Protein AF-A0A1E7KNK6-F1 (afdb_monomer_lite)

pLDDT: mean 71.83, std 19.73, range [39.59, 94.75]

Secondary structure (DSSP, 8-state):
-PPPTTS--S-B-TTT-PBEEEEE---SS-------------------S----EEEEE--SSS---EEEEETTEE---GGGPBPP-

Sequence (86 aa):
MPLEAGLLEILACPACHATLREERRSAGPDGAGAPGSASPGTDTPGSDSEAPEAELVCTASTGCGLVYPVREGIPVLLVDEARQPG

Foldseek 3Di:
DDDDPPPPDDDAQPVPRADWDKDFPDPDPDDDDDDDDDDDDDPDDDDDDDQGFMWIFGPDPDDDRWIWTQDPNRTDRDPVRTDHDD

Radius of gyration: 15.28 Å; chains: 1; bounding box: 28×50×36 Å

InterPro domains:
  IPR005651 Trm112-like [PF03966] (7-73)

Structure (mmCIF, N/CA/C/O backbone):
data_AF-A0A1E7KNK6-F1
#
_entry.id   AF-A0A1E7KNK6-F1
#
loop_
_atom_site.group_PDB
_atom_site.id
_atom_site.type_symbol
_atom_site.label_atom_id
_atom_site.label_alt_id
_atom_site.label_comp_id
_atom_site.label_asym_id
_atom_site.label_entity_id
_atom_site.label_seq_id
_atom_site.pdbx_PDB_ins_code
_atom_site.Cartn_x
_atom_site.Cartn_y
_atom_site.Cartn_z
_atom_site.occupancy
_atom_site.B_iso_or_equiv
_atom_site.auth_seq_id
_atom_site.auth_comp_id
_atom_site.auth_asym_id
_atom_site.auth_atom_id
_atom_site.pdbx_PDB_model_num
ATOM 1 N N . MET A 1 1 ? 9.272 -25.054 10.590 1.00 50.25 1 MET A N 1
ATOM 2 C CA . MET A 1 1 ? 9.936 -23.976 9.830 1.00 50.25 1 MET A CA 1
ATOM 3 C C . MET A 1 1 ? 9.525 -22.657 10.472 1.00 50.25 1 MET A C 1
ATOM 5 O O . MET A 1 1 ? 8.398 -22.247 10.221 1.00 50.25 1 MET A O 1
ATOM 9 N N . PRO A 1 2 ? 10.313 -22.066 11.390 1.00 52.97 2 PRO A N 1
ATOM 10 C CA . PRO A 1 2 ? 9.933 -20.806 12.014 1.00 52.97 2 PRO A CA 1
ATOM 11 C C . PRO A 1 2 ? 10.309 -19.654 11.076 1.00 52.97 2 PRO A C 1
ATOM 13 O O . PRO A 1 2 ? 11.400 -19.641 10.516 1.00 52.97 2 PRO A O 1
ATOM 16 N N . LEU A 1 3 ? 9.385 -18.725 10.863 1.00 53.12 3 LEU A N 1
ATOM 17 C CA . LEU A 1 3 ? 9.649 -17.494 10.123 1.00 53.12 3 LEU A CA 1
ATOM 18 C C . LEU A 1 3 ? 10.378 -16.527 11.071 1.00 53.12 3 LEU A C 1
ATOM 20 O O . LEU A 1 3 ? 9.940 -16.343 12.206 1.00 53.12 3 LEU A O 1
ATOM 24 N N . GLU A 1 4 ? 11.514 -15.976 10.645 1.00 58.38 4 GLU A N 1
ATOM 25 C CA . GLU A 1 4 ? 12.388 -15.154 11.492 1.00 58.38 4 GLU A CA 1
ATOM 26 C C . GLU A 1 4 ? 11.832 -13.736 11.707 1.00 58.38 4 GLU A C 1
ATOM 28 O O . GLU A 1 4 ? 11.131 -13.186 10.858 1.00 58.38 4 GLU A O 1
ATOM 33 N N . ALA A 1 5 ? 12.164 -13.142 12.857 1.00 58.31 5 ALA A N 1
ATOM 34 C CA . ALA A 1 5 ? 11.534 -11.948 13.431 1.00 58.31 5 ALA A CA 1
ATOM 35 C C . ALA A 1 5 ? 11.601 -10.652 12.585 1.00 58.31 5 ALA A C 1
ATOM 37 O O . ALA A 1 5 ? 10.929 -9.687 12.928 1.00 58.31 5 ALA A O 1
ATOM 38 N N . GLY A 1 6 ? 12.368 -10.619 11.488 1.00 57.09 6 GLY A N 1
ATOM 39 C CA . GLY A 1 6 ? 12.565 -9.429 10.643 1.00 57.09 6 GLY A CA 1
ATOM 40 C C . GLY A 1 6 ? 11.583 -9.249 9.474 1.00 57.09 6 GLY A C 1
ATOM 41 O O . GLY A 1 6 ? 11.696 -8.271 8.747 1.00 57.09 6 GLY A O 1
ATOM 42 N N . LEU A 1 7 ? 10.633 -10.167 9.249 1.00 55.66 7 LEU A N 1
ATOM 43 C CA . LEU A 1 7 ? 9.682 -10.091 8.119 1.00 55.66 7 LEU A CA 1
ATOM 44 C C . LEU A 1 7 ? 8.391 -9.290 8.407 1.00 55.66 7 LEU A C 1
ATOM 46 O O . LEU A 1 7 ? 7.509 -9.223 7.554 1.00 55.66 7 LEU A O 1
ATOM 50 N N . LEU A 1 8 ? 8.264 -8.695 9.596 1.00 52.47 8 LEU A N 1
ATOM 51 C CA . LEU A 1 8 ? 7.036 -8.087 10.132 1.00 52.47 8 LEU A CA 1
ATOM 52 C C . LEU A 1 8 ? 7.197 -6.581 10.414 1.00 52.47 8 LEU A C 1
ATOM 54 O O . LEU A 1 8 ? 6.744 -6.100 11.445 1.00 52.47 8 LEU A O 1
ATOM 58 N N . GLU A 1 9 ? 7.824 -5.826 9.510 1.00 57.19 9 GLU A N 1
ATOM 59 C CA . GLU A 1 9 ? 7.944 -4.361 9.597 1.00 57.19 9 GLU A CA 1
ATOM 60 C C . GLU A 1 9 ? 7.430 -3.703 8.297 1.00 57.19 9 GLU A C 1
ATOM 62 O O . GLU A 1 9 ? 8.086 -3.780 7.267 1.00 57.19 9 GLU A O 1
ATOM 67 N N . ILE A 1 10 ? 6.300 -3.001 8.182 1.00 68.81 10 ILE A N 1
ATOM 68 C CA . ILE A 1 10 ? 4.984 -3.088 8.840 1.00 68.81 10 ILE A CA 1
ATOM 69 C C . ILE A 1 10 ? 3.869 -2.589 7.881 1.00 68.81 10 ILE A C 1
ATOM 71 O O . ILE A 1 10 ? 2.715 -2.910 8.114 1.00 68.81 10 ILE A O 1
ATOM 75 N N . LEU A 1 11 ? 4.156 -1.922 6.748 1.00 76.44 11 LEU A N 1
ATOM 76 C CA . LEU A 1 11 ? 3.207 -1.768 5.624 1.00 76.44 11 LEU A CA 1
ATOM 77 C C . LEU A 1 11 ? 3.950 -1.781 4.277 1.00 76.44 11 LEU A C 1
ATOM 79 O O . LEU A 1 11 ? 4.688 -0.849 3.951 1.00 76.44 11 LEU A O 1
ATOM 83 N N . ALA A 1 12 ? 3.736 -2.835 3.485 1.00 88.88 12 ALA A N 1
ATOM 84 C CA . ALA A 1 12 ? 4.318 -3.005 2.156 1.00 88.88 12 ALA A CA 1
ATOM 85 C C . ALA A 1 12 ? 3.222 -3.132 1.091 1.00 88.88 12 ALA A C 1
ATOM 87 O O . ALA A 1 12 ? 2.139 -3.657 1.341 1.00 88.88 12 ALA A O 1
ATOM 88 N N . CYS A 1 13 ? 3.516 -2.656 -0.115 1.00 92.81 13 CYS A N 1
ATOM 89 C CA . CYS A 1 13 ? 2.629 -2.754 -1.262 1.00 92.81 13 CYS A CA 1
ATOM 90 C C . CYS A 1 13 ? 2.398 -4.232 -1.626 1.00 92.81 13 CYS A C 1
ATOM 92 O O . CYS A 1 13 ? 3.370 -4.914 -1.952 1.00 92.81 13 CYS A O 1
ATOM 94 N N . PRO A 1 14 ? 1.154 -4.740 -1.650 1.00 93.19 14 PRO A N 1
ATOM 95 C CA . PRO A 1 14 ? 0.879 -6.141 -1.981 1.00 93.19 14 PRO A CA 1
ATOM 96 C C . PRO A 1 14 ? 1.266 -6.521 -3.420 1.00 93.19 14 PRO A C 1
ATOM 98 O O . PRO A 1 14 ? 1.499 -7.692 -3.695 1.00 93.19 14 PRO A O 1
ATOM 101 N N . ALA A 1 15 ? 1.375 -5.552 -4.339 1.00 93.00 15 ALA A N 1
ATOM 102 C CA . ALA A 1 15 ? 1.749 -5.814 -5.731 1.00 93.00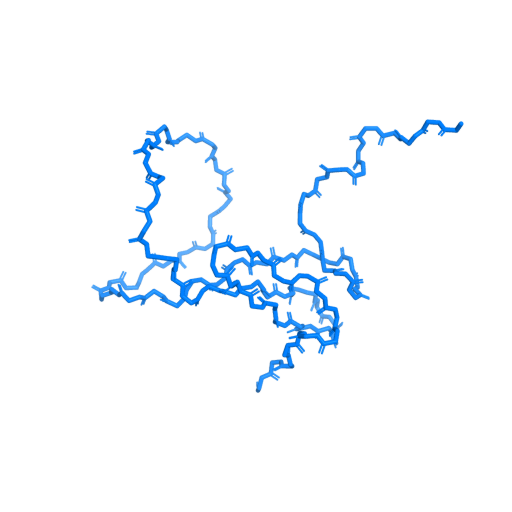 15 ALA A CA 1
ATOM 103 C C . ALA A 1 15 ? 3.268 -5.908 -5.969 1.00 93.00 15 ALA A C 1
ATOM 105 O O . ALA A 1 15 ? 3.710 -6.659 -6.834 1.00 93.00 15 ALA A O 1
ATOM 106 N N . CYS A 1 16 ? 4.079 -5.120 -5.253 1.00 94.19 16 CYS A N 1
ATOM 107 C CA . CYS A 1 16 ? 5.517 -4.989 -5.547 1.00 94.19 16 CYS A CA 1
ATOM 108 C C . CYS A 1 16 ? 6.429 -4.946 -4.312 1.00 94.19 16 CYS A C 1
ATOM 110 O O . CYS A 1 16 ? 7.634 -4.748 -4.445 1.00 94.19 16 CYS A O 1
ATOM 112 N N . HIS A 1 17 ? 5.857 -5.075 -3.116 1.00 90.50 17 HIS A N 1
ATOM 113 C CA . HIS A 1 17 ? 6.525 -5.130 -1.811 1.00 90.50 17 HIS A CA 1
ATOM 114 C C . HIS A 1 17 ? 7.337 -3.882 -1.425 1.00 90.50 17 HIS A C 1
ATOM 116 O O . HIS A 1 17 ? 8.072 -3.894 -0.442 1.00 90.50 17 HIS A O 1
ATOM 122 N N . ALA A 1 18 ? 7.192 -2.784 -2.168 1.00 91.50 18 ALA A N 1
ATOM 123 C CA . ALA A 1 18 ? 7.783 -1.500 -1.812 1.00 91.50 18 ALA A CA 1
ATOM 124 C C . ALA A 1 18 ? 7.024 -0.835 -0.655 1.00 91.50 18 ALA A C 1
ATOM 126 O O . ALA A 1 18 ? 5.904 -1.221 -0.322 1.00 91.50 18 ALA A O 1
ATOM 127 N N . THR A 1 19 ? 7.608 0.207 -0.074 1.00 90.06 19 THR A N 1
ATOM 128 C CA . THR A 1 19 ? 7.004 0.948 1.035 1.00 90.06 19 THR A CA 1
ATOM 129 C C . THR A 1 19 ? 5.762 1.730 0.592 1.00 90.06 19 THR A C 1
ATOM 131 O O . THR A 1 19 ? 5.700 2.283 -0.517 1.00 90.06 19 THR A O 1
ATOM 134 N N . LEU A 1 20 ? 4.765 1.775 1.479 1.00 90.56 20 LEU A N 1
ATOM 135 C CA . LEU A 1 20 ? 3.569 2.602 1.336 1.00 90.56 20 LEU A CA 1
ATOM 136 C C . LEU A 1 20 ? 3.723 3.894 2.145 1.00 90.56 20 LEU A C 1
ATOM 138 O O . LEU A 1 20 ? 4.215 3.873 3.273 1.00 90.56 20 LEU A O 1
ATOM 142 N N . ARG A 1 21 ? 3.281 5.014 1.573 1.00 89.06 21 ARG A N 1
ATOM 143 C CA . ARG A 1 21 ? 3.209 6.321 2.232 1.00 89.06 21 ARG A CA 1
ATOM 144 C C . ARG A 1 21 ? 1.749 6.710 2.409 1.00 89.06 21 ARG A C 1
ATOM 146 O O . ARG A 1 21 ? 0.988 6.651 1.452 1.00 89.06 21 ARG A O 1
ATOM 153 N N . GLU A 1 22 ? 1.372 7.134 3.607 1.00 88.81 22 GLU A N 1
ATOM 154 C CA . GLU A 1 22 ? 0.049 7.707 3.844 1.00 88.81 22 GLU A CA 1
ATOM 155 C C . GLU A 1 22 ? -0.023 9.131 3.289 1.00 88.81 22 GLU A C 1
ATOM 157 O O . GLU A 1 22 ? 0.783 10.000 3.637 1.00 88.81 22 GLU A O 1
ATOM 162 N N . GLU A 1 23 ? -1.011 9.372 2.439 1.00 85.44 23 GLU A N 1
ATOM 163 C CA . GLU A 1 23 ? -1.414 10.695 2.001 1.00 85.44 23 GLU A CA 1
ATOM 164 C C . GLU A 1 23 ? -2.797 10.977 2.577 1.00 85.44 23 GLU A C 1
ATOM 166 O O . GLU A 1 23 ? -3.822 10.465 2.132 1.00 85.44 23 GLU A O 1
ATOM 171 N N . ARG A 1 24 ? -2.826 11.801 3.624 1.00 72.56 24 ARG A N 1
ATOM 172 C CA . ARG A 1 24 ? -4.068 12.413 4.084 1.00 72.56 24 ARG A CA 1
ATOM 173 C C . ARG A 1 24 ? -4.315 13.623 3.204 1.00 72.56 24 ARG A C 1
ATOM 175 O O . ARG A 1 24 ? -3.479 14.529 3.180 1.00 72.56 24 ARG A O 1
ATOM 182 N N . ARG A 1 25 ? -5.456 13.686 2.518 1.00 57.34 25 ARG A N 1
ATOM 183 C CA . ARG A 1 25 ? -5.909 14.934 1.896 1.00 57.34 25 ARG A CA 1
ATOM 184 C C . ARG A 1 25 ? -6.243 15.912 3.023 1.00 57.34 25 ARG A C 1
ATOM 186 O O . ARG A 1 25 ? -7.327 15.891 3.590 1.00 57.34 25 ARG A O 1
ATOM 193 N N . SER A 1 26 ? -5.256 16.696 3.439 1.00 44.22 26 SER A N 1
ATOM 194 C CA . SER A 1 26 ? -5.363 17.608 4.573 1.00 44.22 26 SER A CA 1
ATOM 195 C C . SER A 1 26 ? -6.374 18.715 4.269 1.00 44.22 26 SER A C 1
ATOM 197 O O . SER A 1 26 ? -6.091 19.612 3.476 1.00 44.22 26 SER A O 1
ATOM 199 N N . ALA A 1 27 ? -7.540 18.681 4.914 1.00 45.56 27 ALA A N 1
ATOM 200 C CA . ALA A 1 27 ? -8.387 19.859 5.046 1.00 45.56 27 ALA A CA 1
ATOM 201 C C . ALA A 1 27 ? -7.825 20.731 6.184 1.00 45.56 27 ALA A C 1
ATOM 203 O O . ALA A 1 27 ? -8.060 20.462 7.358 1.00 45.56 27 ALA A O 1
ATOM 204 N N . GLY A 1 28 ? -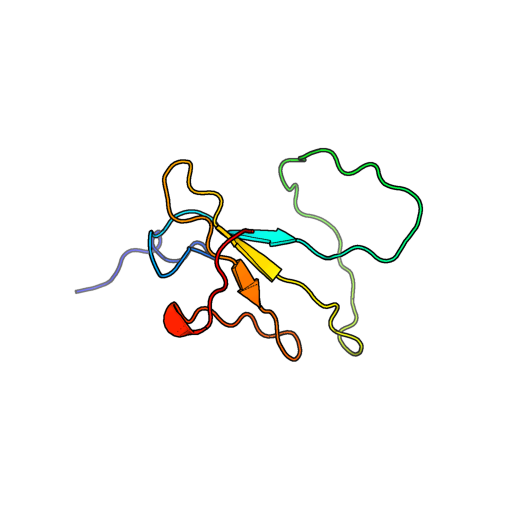7.038 21.751 5.829 1.00 42.56 28 GLY A N 1
ATOM 205 C CA . GLY A 1 28 ? -6.546 22.785 6.746 1.00 42.56 28 GLY A CA 1
ATOM 206 C C . GLY A 1 28 ? -5.536 23.721 6.062 1.00 42.56 28 GLY A C 1
ATOM 207 O O . GLY A 1 28 ? -4.573 23.220 5.478 1.00 42.56 28 GLY A O 1
ATOM 208 N N . PRO A 1 29 ? -5.738 25.055 6.066 1.00 49.97 29 PRO A N 1
ATOM 209 C CA . PRO A 1 29 ? -4.852 25.986 5.382 1.00 49.97 29 PRO A CA 1
ATOM 210 C C . PRO A 1 29 ? -3.676 26.295 6.301 1.00 49.97 29 PRO A C 1
ATOM 212 O O . PRO A 1 29 ? -3.865 27.058 7.226 1.00 49.97 29 PRO A O 1
ATOM 215 N N . ASP A 1 30 ? -2.535 25.637 6.088 1.00 48.09 30 ASP A N 1
ATOM 216 C CA . ASP A 1 30 ? -1.169 26.073 6.442 1.00 48.09 30 ASP A CA 1
ATOM 217 C C . ASP A 1 30 ? -0.211 24.930 6.050 1.00 48.09 30 ASP A C 1
ATOM 219 O O . ASP A 1 30 ? 0.266 24.136 6.862 1.00 48.09 30 ASP A O 1
ATOM 223 N N . GLY A 1 31 ? -0.004 24.769 4.741 1.00 51.56 31 GLY A N 1
ATOM 224 C CA . GLY A 1 31 ? 0.832 23.714 4.175 1.00 51.56 31 GLY A CA 1
ATOM 225 C C . GLY A 1 31 ? 2.325 24.002 4.334 1.00 51.56 31 GLY A C 1
ATOM 226 O O . GLY A 1 31 ? 2.891 24.776 3.568 1.00 51.56 31 GLY A O 1
ATOM 227 N N . ALA A 1 32 ? 2.980 23.313 5.268 1.00 48.34 32 ALA A N 1
ATOM 228 C CA . ALA A 1 32 ? 4.432 23.132 5.278 1.00 48.34 32 ALA A CA 1
ATOM 229 C C . ALA A 1 32 ? 4.79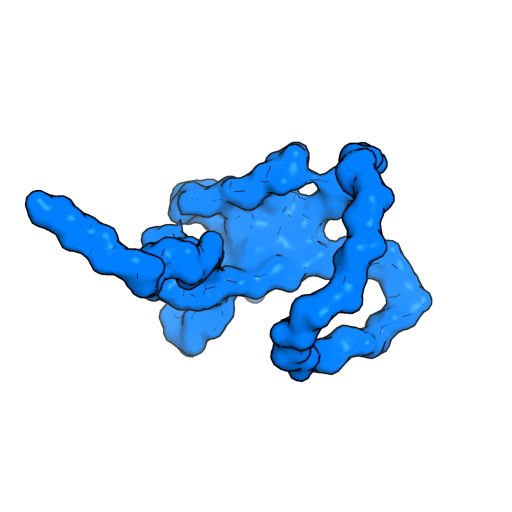6 21.751 5.855 1.00 48.34 32 ALA A C 1
ATOM 231 O O . ALA A 1 32 ? 5.175 21.618 7.014 1.00 48.34 32 ALA A O 1
ATOM 232 N N . GLY A 1 33 ? 4.659 20.697 5.045 1.00 39.59 33 GLY A N 1
ATOM 233 C CA . GLY A 1 33 ? 5.097 19.343 5.396 1.00 39.59 33 GLY A CA 1
ATOM 234 C C . GLY A 1 33 ? 6.421 18.992 4.718 1.00 39.59 33 GLY A C 1
ATOM 235 O O . GLY A 1 33 ? 6.422 18.549 3.573 1.00 39.59 33 GLY A O 1
ATOM 236 N N . ALA A 1 34 ? 7.544 19.183 5.410 1.00 40.50 34 ALA A N 1
ATOM 237 C CA . ALA A 1 34 ? 8.838 18.623 5.010 1.00 40.50 34 ALA A CA 1
ATOM 238 C C . ALA A 1 34 ? 8.893 17.108 5.327 1.00 40.50 34 ALA A C 1
ATOM 240 O O . ALA A 1 34 ? 8.285 16.686 6.314 1.00 40.50 34 ALA A O 1
ATOM 241 N N . PRO A 1 35 ? 9.616 16.270 4.554 1.00 42.91 35 PRO A N 1
ATOM 242 C CA . PRO A 1 35 ? 9.780 14.856 4.885 1.00 42.91 35 PRO A CA 1
ATOM 243 C C . PRO A 1 35 ? 10.736 14.713 6.079 1.00 42.91 35 PRO A C 1
ATOM 245 O O . PRO A 1 35 ? 11.948 14.854 5.939 1.00 42.91 35 PRO A O 1
ATOM 248 N N . GLY A 1 36 ? 10.187 14.474 7.270 1.00 41.25 36 GLY A N 1
ATOM 249 C CA . GLY A 1 36 ? 10.958 14.213 8.484 1.00 41.25 36 GLY A CA 1
ATOM 250 C C . GLY A 1 36 ? 10.997 12.724 8.809 1.00 41.25 36 GLY A C 1
ATOM 251 O O . GLY A 1 36 ? 9.947 12.094 8.920 1.00 41.25 36 GLY A O 1
ATOM 252 N N . SER A 1 37 ? 12.201 12.173 8.989 1.00 50.38 37 SER A N 1
ATOM 253 C CA . SER A 1 37 ? 12.428 10.915 9.708 1.00 50.38 37 SER A CA 1
ATOM 254 C C . SER A 1 37 ? 11.612 10.900 11.000 1.00 50.38 37 SER A C 1
ATOM 256 O O . SER A 1 37 ? 11.745 11.807 11.823 1.00 50.38 37 SER A O 1
ATOM 258 N N . ALA A 1 38 ? 10.765 9.889 11.179 1.00 46.19 38 ALA A N 1
ATOM 259 C CA . ALA A 1 38 ? 9.939 9.764 12.368 1.00 46.19 38 ALA A CA 1
ATOM 260 C C . ALA A 1 38 ? 10.814 9.473 13.600 1.00 46.19 38 ALA A C 1
ATOM 262 O O . ALA A 1 38 ? 11.366 8.383 13.742 1.00 46.19 38 ALA A O 1
ATOM 263 N N . SER A 1 39 ? 10.922 10.451 14.497 1.00 41.03 39 SER A N 1
ATOM 264 C CA . SER A 1 39 ? 11.268 10.221 15.903 1.00 41.03 39 SER A CA 1
ATOM 265 C C . SER A 1 39 ? 9.993 9.836 16.667 1.00 41.03 39 SER A C 1
ATOM 267 O O . SER A 1 39 ? 8.956 10.463 16.435 1.00 41.03 39 SER A O 1
ATOM 269 N N . PRO A 1 40 ? 10.024 8.851 17.583 1.00 47.97 40 PRO A N 1
ATOM 270 C CA . PRO A 1 40 ? 8.847 8.472 18.349 1.00 47.97 40 PRO A CA 1
ATOM 271 C C . PRO A 1 40 ? 8.656 9.422 19.535 1.00 47.97 40 PRO A C 1
ATOM 273 O O . PRO A 1 40 ? 9.603 9.726 20.260 1.00 47.97 40 PRO A O 1
ATOM 276 N N . GLY A 1 41 ? 7.419 9.862 19.754 1.00 49.19 41 GLY A N 1
ATOM 277 C CA . GLY A 1 41 ? 7.037 10.549 20.983 1.00 49.19 41 GLY A CA 1
ATOM 278 C C . GLY A 1 41 ? 5.898 11.535 20.795 1.00 49.19 41 GLY A C 1
ATOM 279 O O . GLY A 1 41 ? 6.140 12.726 20.660 1.00 49.19 41 GLY A O 1
ATOM 280 N N . THR A 1 42 ? 4.657 11.053 20.840 1.00 44.94 42 THR A N 1
ATOM 281 C CA . THR A 1 42 ? 3.534 11.801 21.425 1.00 44.94 42 THR A CA 1
ATOM 282 C C . THR A 1 42 ? 2.473 10.788 21.851 1.00 44.94 42 THR A C 1
ATOM 284 O O . THR A 1 42 ? 1.795 10.195 21.016 1.00 44.94 42 THR A O 1
ATOM 287 N N . ASP A 1 43 ? 2.343 10.597 23.162 1.00 51.84 43 ASP A N 1
ATOM 288 C CA . ASP A 1 43 ? 1.144 10.056 23.802 1.00 51.84 43 ASP A CA 1
ATOM 289 C C . ASP A 1 43 ? -0.052 10.959 23.452 1.00 51.84 43 ASP A C 1
ATOM 291 O O . ASP A 1 43 ? -0.187 12.055 23.997 1.00 51.84 43 ASP A O 1
ATOM 295 N N . THR A 1 44 ? -0.909 10.533 22.521 1.00 50.62 44 THR A N 1
ATOM 296 C CA . THR A 1 44 ? -2.214 11.171 22.268 1.00 50.62 44 THR A CA 1
ATOM 297 C C . THR A 1 44 ? -3.318 10.137 22.490 1.00 50.62 44 THR A C 1
ATOM 299 O O . THR A 1 44 ? -3.391 9.178 21.721 1.00 50.62 44 THR A O 1
ATOM 302 N N . PRO A 1 45 ? -4.179 10.287 23.514 1.00 56.41 45 PRO A N 1
ATOM 303 C CA . PRO A 1 45 ? -5.348 9.431 23.683 1.00 56.41 45 PRO A CA 1
ATOM 304 C C . PRO A 1 45 ? -6.587 9.992 22.948 1.00 56.41 45 PRO A C 1
ATOM 306 O O . PRO A 1 45 ? -6.861 11.188 23.021 1.00 56.41 45 PRO A O 1
ATOM 309 N N . GLY A 1 46 ? -7.344 9.090 22.299 1.00 46.66 46 GLY A N 1
ATOM 310 C CA . GLY A 1 46 ? -8.629 9.302 21.591 1.00 46.66 46 GLY A CA 1
ATOM 311 C C . GLY A 1 46 ? -8.450 9.282 20.066 1.00 46.66 46 GLY A C 1
ATOM 312 O O . GLY A 1 46 ? -7.948 10.248 19.508 1.00 46.66 46 GLY A O 1
ATOM 313 N N . SER A 1 47 ? -8.682 8.202 19.309 1.00 58.19 47 SER A N 1
ATOM 314 C CA . SER A 1 47 ? -9.782 7.217 19.254 1.00 58.19 47 SER A CA 1
ATOM 315 C C . SER A 1 47 ? -11.164 7.843 19.042 1.00 58.19 47 SER A C 1
ATOM 317 O O . SER A 1 47 ? -11.764 8.370 19.973 1.00 58.19 47 SER A O 1
ATOM 319 N N . ASP A 1 48 ? -11.606 7.691 17.787 1.00 55.69 48 ASP A N 1
ATOM 320 C CA . ASP A 1 48 ? -12.958 7.741 17.219 1.00 55.69 48 ASP A CA 1
ATOM 321 C C . ASP A 1 48 ? -13.517 9.067 16.657 1.00 55.69 48 ASP A C 1
ATOM 323 O O . ASP A 1 48 ? -13.819 10.013 17.378 1.00 55.69 48 ASP A O 1
ATOM 327 N N . SER A 1 49 ? -13.838 8.993 15.352 1.00 56.72 49 SER A N 1
ATOM 328 C CA . SER A 1 49 ? -14.956 9.668 14.653 1.00 56.72 49 SER A CA 1
ATOM 329 C C . SER A 1 49 ? -14.664 10.905 13.795 1.00 56.72 49 SER A C 1
ATOM 331 O O . SER A 1 49 ? -15.184 11.984 14.042 1.00 56.72 49 SER A O 1
ATOM 333 N N . GLU A 1 50 ? -13.861 10.717 12.749 1.00 56.34 50 GLU A N 1
ATOM 334 C CA . GLU A 1 50 ? -14.192 11.003 11.336 1.00 56.34 50 GLU A CA 1
ATOM 335 C C . GLU A 1 50 ? -12.943 10.551 10.566 1.00 56.34 50 GLU A C 1
ATOM 337 O O . GLU A 1 50 ? -11.921 11.240 10.572 1.00 56.34 50 GLU A O 1
ATOM 342 N N . ALA A 1 51 ? -12.942 9.327 10.025 1.00 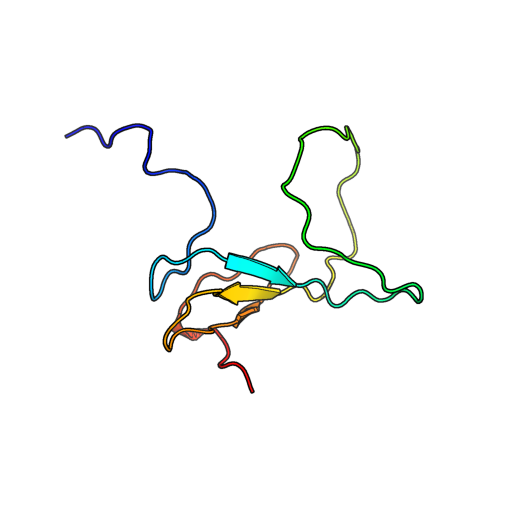53.97 51 ALA A N 1
ATOM 343 C CA . ALA A 1 51 ? -11.776 8.844 9.291 1.00 53.97 51 ALA A CA 1
ATOM 344 C C . ALA A 1 51 ? -11.619 9.719 8.034 1.00 53.97 51 ALA A C 1
ATOM 346 O O . ALA A 1 51 ? -12.523 9.707 7.196 1.00 53.97 51 ALA A O 1
ATOM 347 N N . PRO A 1 52 ? -10.529 10.501 7.889 1.00 58.16 52 PRO A N 1
ATOM 348 C CA . PRO A 1 52 ? -10.331 11.298 6.685 1.00 58.16 52 PRO A CA 1
ATOM 349 C C . PRO A 1 52 ? -10.273 10.372 5.465 1.00 58.16 52 PRO A C 1
ATOM 351 O O . PRO A 1 52 ? -9.903 9.204 5.601 1.00 58.16 52 PRO A O 1
ATOM 354 N N . GLU A 1 53 ? -10.598 10.894 4.276 1.00 72.50 53 GLU A N 1
ATOM 355 C CA . GLU A 1 53 ? -10.348 10.237 2.982 1.00 72.50 53 GLU A CA 1
ATOM 356 C C . GLU A 1 53 ? -8.830 10.082 2.769 1.00 72.50 53 GLU A C 1
ATOM 358 O O . GLU A 1 53 ? -8.194 10.806 2.001 1.00 72.50 53 GLU A O 1
ATOM 363 N N . ALA A 1 54 ? -8.220 9.197 3.548 1.00 86.56 54 ALA A N 1
ATOM 364 C CA . ALA A 1 54 ? -6.813 8.874 3.513 1.00 86.56 54 ALA A CA 1
ATOM 365 C C . ALA A 1 54 ? -6.571 7.791 2.463 1.00 86.56 54 ALA A C 1
ATOM 367 O O . ALA A 1 54 ? -7.417 6.929 2.195 1.00 86.56 54 ALA A O 1
ATOM 368 N N . GLU A 1 55 ? -5.388 7.827 1.870 1.00 91.50 55 GLU A N 1
ATOM 369 C CA . GLU A 1 55 ? -4.947 6.831 0.908 1.00 91.50 55 GLU A CA 1
ATOM 370 C C . GLU A 1 55 ? -3.488 6.453 1.160 1.00 91.50 55 GLU A C 1
ATOM 372 O O . GLU A 1 55 ? -2.684 7.259 1.627 1.00 91.50 55 GLU A O 1
ATOM 377 N N . LEU A 1 56 ? -3.151 5.194 0.894 1.00 92.44 56 LEU A N 1
ATOM 378 C CA . LEU A 1 56 ? -1.781 4.705 0.941 1.00 92.44 56 LEU A CA 1
ATOM 379 C C . LEU A 1 56 ? -1.242 4.631 -0.484 1.00 92.44 56 LEU A C 1
ATOM 381 O O . LEU A 1 56 ? -1.768 3.894 -1.317 1.00 92.44 56 LEU A O 1
ATOM 385 N N . VAL A 1 57 ? -0.175 5.370 -0.758 1.00 93.62 57 VAL A N 1
ATOM 386 C CA . VAL A 1 57 ? 0.463 5.438 -2.073 1.00 93.62 57 VAL A CA 1
ATOM 387 C C . VAL A 1 57 ? 1.734 4.602 -2.065 1.00 93.62 57 VAL A C 1
ATOM 389 O O . VAL A 1 57 ? 2.587 4.736 -1.183 1.00 93.62 57 VAL A O 1
ATOM 392 N N . CYS A 1 58 ? 1.889 3.729 -3.057 1.00 93.75 58 CYS A N 1
ATOM 393 C CA . CYS A 1 58 ? 3.132 2.999 -3.258 1.00 93.75 58 CYS A CA 1
ATOM 394 C C . CYS A 1 58 ? 4.242 3.924 -3.772 1.00 93.75 58 CYS A C 1
ATOM 396 O O . CYS A 1 58 ? 4.098 4.553 -4.816 1.00 93.75 58 CYS A O 1
ATOM 398 N N . THR A 1 59 ? 5.383 3.955 -3.076 1.00 90.50 59 THR A N 1
ATOM 399 C CA . THR A 1 59 ? 6.510 4.854 -3.402 1.00 90.50 59 THR A CA 1
ATOM 400 C C . THR A 1 59 ? 7.594 4.208 -4.278 1.00 90.50 59 THR A C 1
ATOM 402 O O . THR A 1 59 ? 8.700 4.733 -4.399 1.00 90.50 59 THR A O 1
ATOM 405 N N . ALA A 1 60 ? 7.302 3.057 -4.895 1.00 89.12 60 ALA A N 1
ATOM 406 C CA . ALA A 1 60 ? 8.253 2.356 -5.756 1.00 89.12 60 ALA A CA 1
ATOM 407 C C . ALA A 1 60 ? 8.712 3.231 -6.937 1.00 89.12 60 ALA A C 1
ATOM 409 O O . ALA A 1 60 ? 7.886 3.768 -7.672 1.00 89.12 60 ALA A O 1
ATOM 410 N N . SER A 1 61 ? 10.024 3.283 -7.183 1.00 75.31 61 SER A N 1
ATOM 411 C CA . SER A 1 61 ? 10.627 4.105 -8.245 1.00 75.31 61 SER A CA 1
ATOM 412 C C . SER A 1 61 ? 10.263 3.678 -9.673 1.00 75.31 61 SER A C 1
ATOM 414 O O . SER A 1 61 ? 10.475 4.450 -10.605 1.00 75.31 61 SER A O 1
ATOM 416 N N . THR A 1 62 ? 9.723 2.468 -9.864 1.00 74.38 62 THR A N 1
ATOM 417 C CA . THR A 1 62 ? 9.399 1.933 -11.193 1.00 74.38 62 THR A CA 1
ATOM 418 C C . THR A 1 62 ? 8.023 1.265 -11.205 1.00 74.38 62 THR A C 1
ATOM 420 O O . THR A 1 62 ? 7.835 0.188 -10.646 1.00 74.38 62 THR A O 1
ATOM 423 N N . GLY A 1 63 ? 7.066 1.894 -11.889 1.00 76.06 63 GLY A N 1
ATOM 424 C CA . GLY A 1 63 ? 5.905 1.245 -12.513 1.00 76.06 63 GLY A CA 1
ATOM 425 C C . GLY A 1 63 ? 4.725 0.806 -11.637 1.00 76.06 63 GLY A C 1
ATOM 426 O O . GLY A 1 63 ? 3.685 0.507 -12.208 1.00 76.06 63 GLY A O 1
ATOM 427 N N . CYS A 1 64 ? 4.834 0.761 -10.303 1.00 91.62 64 CYS A N 1
ATOM 428 C CA . CYS A 1 64 ? 3.699 0.377 -9.451 1.00 91.62 64 CYS A CA 1
ATOM 429 C C . CYS A 1 64 ? 2.754 1.557 -9.192 1.00 91.62 64 CYS A C 1
ATOM 431 O O . CYS A 1 64 ? 1.661 1.596 -9.743 1.00 91.62 64 CYS A O 1
ATOM 433 N N . GLY A 1 65 ? 3.165 2.512 -8.347 1.00 90.69 65 GLY A N 1
ATOM 434 C CA . GLY A 1 65 ? 2.412 3.742 -8.066 1.00 90.69 65 GLY A CA 1
ATOM 435 C C . GLY A 1 65 ? 0.981 3.555 -7.540 1.00 90.69 65 GLY A C 1
ATOM 436 O O . GLY A 1 65 ? 0.255 4.536 -7.432 1.00 90.69 65 GLY A O 1
ATOM 437 N N . LEU A 1 66 ? 0.567 2.319 -7.231 1.00 94.44 66 LEU A N 1
ATOM 438 C CA . LEU A 1 66 ? -0.798 1.989 -6.837 1.00 94.44 66 LEU A CA 1
ATOM 439 C C . LEU A 1 66 ? -1.226 2.762 -5.591 1.00 94.44 66 LEU A C 1
ATOM 441 O O . LEU A 1 66 ? -0.449 2.929 -4.644 1.00 94.44 66 LEU A O 1
ATOM 445 N N . VAL A 1 67 ? -2.486 3.185 -5.609 1.00 94.75 67 VAL A N 1
ATOM 446 C CA . VAL A 1 67 ? -3.121 3.967 -4.553 1.00 94.75 67 VAL A CA 1
ATOM 447 C C . VAL A 1 67 ? -4.216 3.129 -3.900 1.00 94.75 67 VAL A C 1
ATOM 449 O O . VAL A 1 67 ? -5.202 2.764 -4.543 1.00 94.75 67 VAL A O 1
ATOM 452 N N . TYR A 1 68 ? -4.043 2.824 -2.618 1.00 93.00 68 TYR A N 1
ATOM 453 C CA . TYR A 1 68 ? -4.934 1.976 -1.827 1.00 93.00 68 TYR A CA 1
ATOM 454 C C . TYR A 1 68 ? -5.830 2.845 -0.927 1.00 93.00 68 TYR A C 1
ATOM 456 O O . TYR A 1 68 ? -5.303 3.632 -0.137 1.00 93.00 68 TYR A O 1
ATOM 464 N N . PRO A 1 69 ? -7.170 2.746 -1.016 1.00 92.88 69 PRO A N 1
ATOM 465 C CA . PRO A 1 69 ? -8.069 3.575 -0.216 1.00 92.88 69 PRO A CA 1
ATOM 466 C C . PRO A 1 69 ? -8.120 3.132 1.252 1.00 92.88 69 PRO A C 1
ATOM 468 O O . PRO A 1 69 ? -8.023 1.942 1.557 1.00 92.88 69 PRO A O 1
ATOM 471 N N . VAL A 1 70 ? -8.364 4.080 2.157 1.00 91.25 70 VAL A N 1
ATOM 472 C CA . VAL A 1 70 ? -8.769 3.797 3.540 1.00 91.25 70 VAL A CA 1
ATOM 473 C C . VAL A 1 70 ? -10.286 3.955 3.643 1.00 91.25 70 VAL A C 1
ATOM 475 O O . VAL A 1 70 ? -10.831 5.004 3.304 1.00 91.25 70 VAL A O 1
ATOM 478 N N . ARG A 1 71 ? -10.986 2.909 4.088 1.00 88.06 71 ARG A N 1
ATOM 479 C CA . ARG A 1 71 ? -12.445 2.911 4.2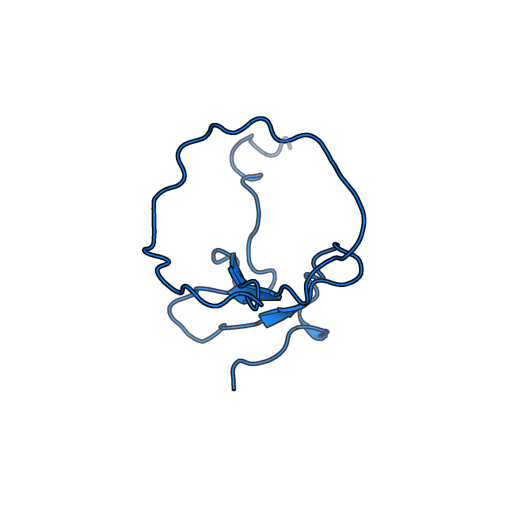85 1.00 88.06 71 ARG A CA 1
ATOM 480 C C . ARG A 1 71 ? -12.741 2.640 5.746 1.00 88.06 71 ARG A C 1
ATOM 482 O O . ARG A 1 71 ? -12.217 1.678 6.290 1.00 88.06 71 ARG A O 1
ATOM 489 N N . GLU A 1 72 ? -13.547 3.490 6.378 1.00 85.88 72 GLU A N 1
ATOM 490 C CA . GLU A 1 72 ? -13.917 3.322 7.795 1.00 85.88 72 GLU A CA 1
ATOM 491 C C . GLU A 1 72 ? -12.682 3.222 8.722 1.00 85.88 72 GLU A C 1
ATOM 493 O O . GLU A 1 72 ? -12.691 2.523 9.728 1.00 85.88 72 GLU A O 1
ATOM 498 N N . GLY A 1 73 ? -11.583 3.897 8.355 1.00 82.62 73 GLY A N 1
ATOM 499 C CA . GLY A 1 73 ? -10.306 3.829 9.077 1.00 82.62 73 GLY A CA 1
ATOM 500 C C . GLY A 1 73 ? -9.465 2.571 8.807 1.00 82.62 73 GLY A C 1
ATOM 501 O O . GLY A 1 73 ? -8.409 2.414 9.413 1.00 82.62 73 GLY A O 1
ATOM 502 N N . ILE A 1 74 ? -9.886 1.694 7.889 1.00 89.69 74 ILE A N 1
ATOM 503 C CA . ILE A 1 74 ? -9.212 0.434 7.546 1.00 89.69 74 ILE A CA 1
ATOM 504 C C . ILE A 1 74 ? -8.557 0.545 6.154 1.00 89.69 74 ILE A C 1
ATOM 506 O O . ILE A 1 74 ? -9.259 0.800 5.169 1.00 89.69 74 ILE A O 1
ATOM 510 N N . PRO A 1 75 ? -7.230 0.344 6.020 1.00 89.56 75 PRO A N 1
ATOM 511 C CA . PRO A 1 75 ? -6.564 0.301 4.719 1.00 89.56 75 PRO A CA 1
ATOM 512 C C . PRO A 1 75 ? -6.979 -0.919 3.894 1.00 89.56 75 PRO A C 1
ATOM 514 O O . PRO A 1 75 ? -6.808 -2.063 4.320 1.00 89.56 75 PRO A O 1
ATOM 517 N N . VAL A 1 76 ? -7.463 -0.687 2.676 1.00 93.56 76 VAL A N 1
ATOM 518 C CA . VAL A 1 76 ? -7.806 -1.759 1.739 1.00 93.56 76 VAL A CA 1
ATOM 519 C C . VAL A 1 76 ? -6.582 -2.111 0.893 1.00 93.56 76 VAL A C 1
ATOM 521 O O . VAL A 1 76 ? -6.323 -1.492 -0.135 1.00 93.56 76 VAL A O 1
ATOM 524 N N . LEU A 1 77 ? -5.818 -3.123 1.314 1.00 93.00 77 LEU A N 1
ATOM 525 C CA . LEU A 1 77 ? -4.611 -3.606 0.621 1.00 93.00 77 LEU A CA 1
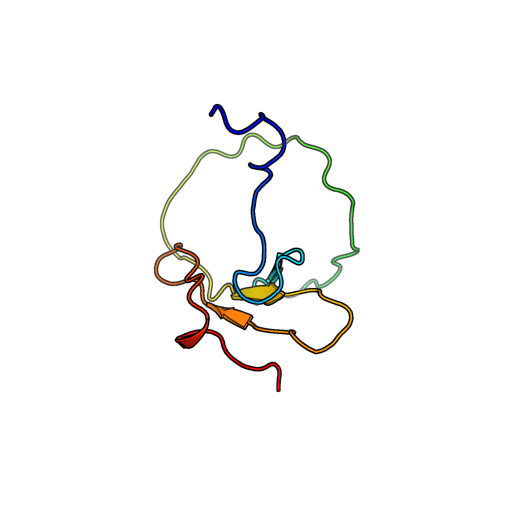ATOM 526 C C . LEU A 1 77 ? -4.916 -4.724 -0.393 1.00 93.00 77 LEU A C 1
ATOM 528 O O . LEU A 1 77 ? -4.248 -5.757 -0.422 1.00 93.00 77 LEU A O 1
ATOM 532 N N . LEU A 1 78 ? -5.944 -4.525 -1.219 1.00 94.19 78 LEU A N 1
ATOM 533 C CA . LEU A 1 78 ? -6.305 -5.438 -2.305 1.00 94.19 78 LEU A CA 1
ATOM 534 C C . LEU A 1 78 ? -5.847 -4.845 -3.638 1.00 94.19 78 LEU A C 1
ATOM 536 O O . LEU A 1 78 ? -6.169 -3.702 -3.951 1.00 94.19 78 LEU A O 1
ATOM 540 N N . VAL A 1 79 ? -5.094 -5.619 -4.423 1.00 93.38 79 VAL A N 1
ATOM 541 C CA . VAL A 1 79 ? -4.524 -5.157 -5.703 1.00 93.38 79 VAL A CA 1
ATOM 542 C C . VAL A 1 79 ? -5.624 -4.766 -6.694 1.00 93.38 79 VAL A C 1
ATOM 544 O O . VAL A 1 79 ? -5.492 -3.755 -7.374 1.00 93.38 79 VAL A O 1
ATOM 547 N N . ASP A 1 80 ? -6.730 -5.511 -6.718 1.00 93.75 80 ASP A N 1
ATOM 548 C CA . ASP A 1 80 ? -7.856 -5.260 -7.627 1.00 93.75 80 ASP A CA 1
ATOM 549 C C . ASP A 1 80 ? -8.676 -4.014 -7.252 1.00 93.75 80 ASP A C 1
ATOM 551 O O . ASP A 1 80 ? -9.363 -3.442 -8.097 1.00 93.75 80 ASP A O 1
ATOM 555 N N . GLU A 1 81 ? -8.604 -3.574 -5.993 1.00 93.56 81 GLU A N 1
ATOM 556 C CA . GLU A 1 81 ? -9.282 -2.359 -5.520 1.00 93.56 81 GLU A CA 1
ATOM 557 C C . GLU A 1 81 ? -8.380 -1.118 -5.563 1.00 93.56 81 GLU A C 1
ATOM 559 O O . GLU A 1 81 ? -8.847 0.005 -5.342 1.00 93.56 81 GLU A O 1
ATOM 564 N N . ALA A 1 82 ? -7.090 -1.301 -5.852 1.00 94.38 82 ALA A N 1
ATOM 565 C CA . ALA A 1 82 ? -6.134 -0.214 -5.947 1.00 94.38 82 ALA A CA 1
ATOM 566 C C . ALA A 1 82 ? -6.374 0.630 -7.206 1.00 94.38 82 ALA A C 1
ATOM 568 O O . ALA A 1 82 ? -6.612 0.120 -8.303 1.00 94.38 82 ALA A O 1
ATOM 569 N N . ARG A 1 83 ? -6.271 1.952 -7.065 1.00 93.56 83 ARG A N 1
ATOM 570 C CA . ARG A 1 83 ? -6.359 2.891 -8.189 1.00 93.56 83 ARG A CA 1
ATOM 571 C C . ARG A 1 83 ? -4.984 3.108 -8.817 1.00 93.56 83 ARG A C 1
ATOM 573 O O . ARG A 1 83 ? -3.968 3.099 -8.123 1.00 93.56 83 ARG A O 1
ATOM 580 N N . GLN A 1 84 ? -4.964 3.353 -10.126 1.00 90.00 84 GLN A N 1
ATOM 581 C CA . GLN A 1 84 ? -3.773 3.855 -10.814 1.00 90.00 84 GLN A CA 1
ATOM 582 C C . GLN A 1 84 ? -3.593 5.353 -10.511 1.00 90.00 84 GLN A C 1
ATOM 584 O O . GLN A 1 84 ? -4.597 6.069 -10.430 1.00 90.00 84 GLN A O 1
ATOM 589 N N . PRO A 1 85 ? -2.348 5.834 -10.340 1.00 77.25 85 PRO A N 1
ATOM 590 C CA . PRO A 1 85 ? -2.076 7.262 -10.239 1.00 77.25 85 PRO A CA 1
ATOM 591 C C . PRO A 1 85 ? -2.402 7.924 -11.589 1.00 77.25 85 PRO A C 1
ATOM 593 O O . PRO A 1 85 ? -2.043 7.387 -12.638 1.00 77.25 85 PRO A O 1
ATOM 596 N N . GLY A 1 86 ? -3.158 9.026 -11.548 1.00 63.44 86 GLY A N 1
ATOM 597 C CA . GLY A 1 86 ? -3.618 9.766 -12.734 1.00 63.44 86 GLY A CA 1
ATOM 598 C C . GLY A 1 86 ? -2.556 10.640 -13.385 1.00 63.44 86 GLY A C 1
ATOM 599 O O . GLY A 1 86 ? -1.517 10.904 -12.741 1.00 63.44 86 GLY A O 1
#

Organism: NCBI:txid1075402